Protein AF-A0A0B2QCT4-F1 (afdb_monomer_lite)

Secondary structure (DSSP, 8-state):
--SSHHHHTTS-GGGTTTHHHHHHHHHHHH-SS-----HHHHHHHHHHHHH--SHHHHHHHHHHHHHHHHHHT--HHHHHHHHHHTT---

pLDDT: mean 80.79, std 13.64, range [39.28, 91.81]

Foldseek 3Di:
DPPPPPQVVVQDPLCVQLSQLCVQCLQQFQDPDDDDDDLSNLVSVLSLVVQCPDPVSVVSSVSRCVVCCVVSNGDVVSVVCSCVVSVNDD

InterPro domains:
  IPR036312 Bifunctional inhibitor/plant lipid transfer protein/seed storage helical domain superfamily [G3DSA:1.10.110.10] (13-90)
  IPR036312 Bifunctional inhibitor/plant lipid transfer protein/seed storage helical domain superfamily [SSF47699] (14-89)

Sequence (90 aa):
MEVTTFIACLVPPTCNGYGPLLIQCVPYLVNRGSSTLTPHCCDGARVAFQRANNAQAIKNFCSCLVDVGPYLGFQNQNLVLLPGACDIKL

Radius of gyration: 12.43 Å; chains: 1; bounding box: 32×30×31 Å

Organism: Glycine soja (NCBI:txid3848)

Structure (mmCIF, N/CA/C/O backbone):
data_AF-A0A0B2QCT4-F1
#
_entry.id   AF-A0A0B2QCT4-F1
#
loop_
_atom_site.group_PDB
_atom_site.id
_atom_site.type_symbol
_atom_site.label_atom_id
_atom_site.label_alt_id
_atom_site.label_comp_id
_atom_site.label_asym_id
_atom_site.label_entity_id
_atom_site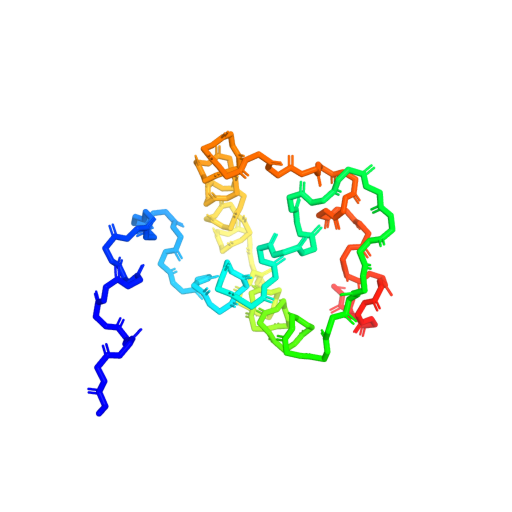.label_seq_id
_atom_site.pdbx_PDB_ins_code
_atom_site.Cartn_x
_atom_site.Cartn_y
_atom_site.Cartn_z
_atom_site.occupancy
_atom_site.B_iso_or_equiv
_atom_site.auth_seq_id
_atom_site.auth_comp_id
_atom_site.auth_asym_id
_atom_site.auth_atom_id
_atom_site.pdbx_PDB_model_num
ATOM 1 N N . MET A 1 1 ? -2.826 23.144 -16.375 1.00 42.59 1 MET A N 1
ATOM 2 C CA . MET A 1 1 ? -3.400 22.157 -15.437 1.00 42.59 1 MET A CA 1
ATOM 3 C C . MET A 1 1 ? -3.826 20.949 -16.267 1.00 42.59 1 MET A C 1
ATOM 5 O O . MET A 1 1 ? -4.962 20.934 -16.691 1.00 42.59 1 MET A O 1
ATOM 9 N N . GLU A 1 2 ? -2.938 20.004 -16.600 1.00 46.66 2 GLU A N 1
ATOM 10 C CA . GLU A 1 2 ? -3.272 18.907 -17.548 1.00 46.66 2 GLU A CA 1
ATOM 11 C C . GLU A 1 2 ? -2.521 17.586 -17.267 1.00 46.66 2 GLU A C 1
ATOM 13 O O . GLU A 1 2 ? -2.107 16.881 -18.178 1.00 46.66 2 GLU A O 1
ATOM 18 N N . VAL A 1 3 ? -2.328 17.219 -15.994 1.00 48.16 3 VAL A N 1
ATOM 19 C CA . VAL A 1 3 ? -1.717 15.916 -15.620 1.00 48.16 3 VAL A CA 1
ATOM 20 C C . VAL A 1 3 ? -2.653 15.064 -14.749 1.00 48.16 3 VAL A C 1
ATOM 22 O O . VAL A 1 3 ? -2.295 13.990 -14.291 1.00 48.16 3 VAL A O 1
ATOM 25 N N . THR A 1 4 ? -3.894 15.485 -14.515 1.00 48.47 4 THR A N 1
ATOM 26 C CA . THR A 1 4 ? -4.853 14.685 -13.731 1.00 48.47 4 THR A CA 1
ATOM 27 C C . THR A 1 4 ? -5.654 13.704 -14.589 1.00 48.47 4 THR A C 1
ATOM 29 O O . THR A 1 4 ? -6.023 12.637 -14.106 1.00 48.47 4 THR A O 1
ATOM 32 N N . THR A 1 5 ? -5.880 14.011 -15.869 1.00 43.12 5 THR A N 1
ATOM 33 C CA . THR A 1 5 ? -6.794 13.232 -16.725 1.00 43.12 5 THR A CA 1
ATOM 34 C C . THR A 1 5 ? -6.153 11.968 -17.310 1.00 43.12 5 THR A C 1
ATOM 36 O O . THR A 1 5 ? -6.823 10.948 -17.430 1.00 43.12 5 THR A O 1
ATOM 39 N N . PHE A 1 6 ? -4.850 11.985 -17.615 1.00 39.28 6 PHE A N 1
ATOM 40 C CA . PHE A 1 6 ? -4.169 10.830 -18.226 1.00 39.28 6 PHE A CA 1
ATOM 41 C C . PHE A 1 6 ? -3.960 9.662 -17.250 1.00 39.28 6 PHE A C 1
ATOM 43 O O . PHE A 1 6 ? -4.029 8.501 -17.643 1.00 39.28 6 PHE A O 1
ATOM 50 N N . ILE A 1 7 ? -3.741 9.956 -15.966 1.00 47.75 7 ILE A N 1
ATOM 51 C CA . ILE A 1 7 ? -3.434 8.936 -14.956 1.00 47.75 7 ILE A CA 1
ATOM 52 C C . ILE A 1 7 ? -4.697 8.205 -14.483 1.00 47.75 7 ILE A C 1
ATOM 54 O O . ILE A 1 7 ? -4.645 7.011 -14.198 1.00 47.75 7 ILE A O 1
ATOM 58 N N . ALA A 1 8 ? -5.850 8.881 -14.466 1.00 48.53 8 ALA A N 1
ATOM 59 C CA . ALA A 1 8 ? -7.122 8.265 -14.090 1.00 48.53 8 ALA A CA 1
ATOM 60 C C . ALA A 1 8 ? -7.503 7.082 -15.000 1.00 48.53 8 ALA A C 1
ATOM 62 O O . ALA A 1 8 ? -8.124 6.134 -14.532 1.00 48.53 8 ALA A O 1
ATOM 63 N N . CYS A 1 9 ? -7.090 7.103 -16.272 1.00 49.97 9 CYS A N 1
ATOM 64 C CA . CYS A 1 9 ? -7.399 6.040 -17.228 1.00 49.97 9 CYS A CA 1
ATOM 65 C C . CYS A 1 9 ? -6.579 4.751 -17.005 1.00 49.97 9 CYS A C 1
ATOM 67 O O . CYS A 1 9 ? -6.945 3.700 -17.523 1.00 49.97 9 CYS A O 1
ATOM 69 N N . LEU A 1 10 ? -5.486 4.822 -16.235 1.00 55.88 10 LEU A N 1
ATOM 70 C CA . LEU A 1 10 ? -4.620 3.681 -15.912 1.00 55.88 10 LEU A CA 1
ATOM 71 C C . LEU A 1 10 ? -4.979 3.017 -14.579 1.00 55.88 10 LEU A C 1
ATOM 73 O O . LEU A 1 10 ? -4.460 1.946 -14.277 1.00 55.88 10 LEU A O 1
ATOM 77 N N . VAL A 1 11 ? -5.827 3.652 -13.765 1.00 63.78 11 VAL A N 1
ATOM 78 C CA . VAL A 1 11 ? -6.225 3.132 -12.456 1.00 63.78 11 VAL A CA 1
ATOM 79 C C . VAL A 1 11 ? -7.462 2.257 -12.656 1.00 63.78 11 VAL A C 1
ATOM 81 O O . VAL A 1 11 ? -8.520 2.790 -13.001 1.00 63.78 11 VAL A O 1
ATOM 84 N N . PRO A 1 12 ? -7.375 0.931 -12.445 1.00 69.19 12 PRO A N 1
ATOM 85 C CA . PRO A 1 12 ? -8.525 0.062 -12.626 1.00 69.19 12 PRO A CA 1
ATOM 86 C C . PRO A 1 12 ? -9.689 0.467 -11.711 1.00 69.19 12 PRO A C 1
ATOM 88 O O . PRO A 1 12 ? -9.461 1.048 -10.645 1.00 69.19 12 PRO A O 1
ATOM 91 N N . PRO A 1 13 ? -10.942 0.116 -12.049 1.00 76.38 13 PRO A N 1
ATOM 92 C CA . PRO A 1 13 ? -12.097 0.409 -11.197 1.00 76.38 13 PRO A CA 1
ATOM 93 C C . PRO A 1 13 ? -11.953 -0.161 -9.778 1.00 76.38 13 PRO A C 1
ATOM 95 O O . PRO A 1 13 ? -12.428 0.439 -8.814 1.00 76.38 13 PRO A O 1
ATOM 98 N N . THR A 1 14 ? -11.244 -1.288 -9.648 1.00 79.56 14 THR A N 1
ATOM 99 C CA . THR A 1 14 ? -10.878 -1.928 -8.372 1.00 79.56 14 THR A CA 1
ATOM 100 C C . THR A 1 14 ? -10.031 -1.010 -7.483 1.00 79.56 14 THR A C 1
ATOM 102 O O . THR A 1 14 ? -10.105 -1.095 -6.261 1.00 79.56 14 THR A O 1
ATOM 105 N N . CYS A 1 15 ? -9.289 -0.081 -8.086 1.00 82.94 15 CYS A N 1
ATOM 106 C CA . CYS A 1 15 ? -8.418 0.893 -7.442 1.00 82.94 15 CYS A CA 1
ATOM 107 C C . CYS A 1 15 ? -9.052 2.272 -7.226 1.00 82.94 15 CYS A C 1
ATOM 109 O O . CYS A 1 15 ? -8.354 3.210 -6.818 1.00 82.94 15 CYS A O 1
ATOM 111 N N . ASN A 1 16 ? -10.356 2.430 -7.476 1.00 82.06 16 ASN A N 1
ATOM 112 C CA . ASN A 1 16 ? -11.022 3.711 -7.284 1.00 82.06 16 ASN A CA 1
ATOM 113 C C . ASN A 1 16 ? -10.877 4.183 -5.825 1.00 82.06 16 ASN A C 1
ATOM 115 O O . ASN A 1 16 ? -11.300 3.517 -4.882 1.00 82.06 16 ASN A O 1
ATOM 119 N N . GLY A 1 17 ? -10.243 5.342 -5.641 1.00 82.06 17 GLY A N 1
ATOM 120 C CA . GLY A 1 17 ? -9.935 5.894 -4.324 1.00 82.06 17 GLY A CA 1
ATOM 121 C C . GLY A 1 17 ? -8.554 5.561 -3.753 1.00 82.06 17 GLY A C 1
ATOM 122 O O . GLY A 1 17 ? -8.179 6.170 -2.754 1.00 82.06 17 GLY A O 1
ATOM 123 N N . TYR A 1 18 ? -7.779 4.682 -4.396 1.00 87.75 18 TYR A N 1
ATOM 124 C CA . TYR A 1 18 ? -6.386 4.362 -4.035 1.00 87.75 18 TYR A CA 1
ATOM 125 C C . TYR A 1 18 ? -5.359 4.987 -4.989 1.00 87.75 18 TYR A C 1
ATOM 127 O O . TYR A 1 18 ? -4.156 4.788 -4.832 1.00 87.75 18 TYR A O 1
ATOM 135 N N . GLY A 1 19 ? -5.824 5.794 -5.948 1.00 85.50 19 GLY A N 1
ATOM 136 C CA . GLY A 1 19 ? -4.984 6.521 -6.902 1.00 85.50 19 GLY A CA 1
ATOM 137 C C . GLY A 1 19 ? -3.789 7.251 -6.272 1.00 85.50 19 GLY A C 1
ATOM 138 O O . GLY A 1 19 ? -2.687 7.071 -6.775 1.00 85.50 19 GLY A O 1
ATOM 139 N N . PRO A 1 20 ? -3.930 8.001 -5.159 1.00 86.62 20 PRO A N 1
ATOM 140 C CA . PRO A 1 20 ? -2.800 8.702 -4.542 1.00 86.62 20 PRO A CA 1
ATOM 141 C C . PRO A 1 20 ? -1.614 7.791 -4.205 1.00 86.62 20 PRO A C 1
ATOM 143 O O . PRO A 1 20 ? -0.479 8.142 -4.518 1.00 86.62 20 PRO A O 1
ATOM 146 N N . LEU A 1 21 ? -1.868 6.595 -3.657 1.00 88.25 21 LEU A N 1
ATOM 147 C CA . LEU A 1 21 ? -0.826 5.599 -3.399 1.00 88.25 21 LEU A CA 1
ATOM 148 C C . LEU A 1 21 ? -0.151 5.180 -4.708 1.00 88.25 21 LEU A C 1
ATOM 150 O O . LEU A 1 21 ? 1.071 5.203 -4.806 1.00 88.25 21 LEU A O 1
ATOM 154 N N . LEU A 1 22 ? -0.936 4.819 -5.723 1.00 85.31 22 LEU A N 1
ATOM 155 C CA . LEU A 1 22 ? -0.394 4.344 -6.997 1.00 85.31 22 LEU A CA 1
ATOM 156 C C . LEU A 1 22 ? 0.418 5.435 -7.707 1.00 85.31 22 LEU A C 1
ATOM 158 O O . LEU A 1 22 ? 1.463 5.162 -8.273 1.00 85.31 22 LEU A O 1
ATOM 162 N N . ILE A 1 23 ? -0.003 6.690 -7.630 1.00 84.12 23 ILE A N 1
ATOM 163 C CA . ILE A 1 23 ? 0.683 7.798 -8.301 1.00 84.12 23 ILE A CA 1
ATOM 164 C C . ILE A 1 23 ? 1.975 8.161 -7.575 1.00 84.12 23 ILE A C 1
ATOM 166 O O . ILE A 1 23 ? 3.010 8.365 -8.205 1.00 84.12 23 ILE A O 1
ATOM 170 N N . GLN A 1 24 ? 1.917 8.259 -6.248 1.00 85.31 24 GLN A N 1
ATOM 171 C CA . GLN A 1 24 ? 3.009 8.821 -5.458 1.00 85.31 24 GLN A CA 1
ATOM 172 C C . GLN A 1 24 ? 4.016 7.763 -4.994 1.00 85.31 24 GLN A C 1
ATOM 174 O O . GLN A 1 24 ? 5.184 8.094 -4.797 1.00 85.31 24 GLN A O 1
ATOM 179 N N . CYS A 1 25 ? 3.600 6.498 -4.852 1.00 87.19 25 CYS A N 1
ATOM 180 C CA . CYS A 1 25 ? 4.460 5.415 -4.371 1.00 87.19 25 CYS A CA 1
ATOM 181 C C . CYS A 1 25 ? 4.973 4.462 -5.442 1.00 87.19 25 CYS A C 1
ATOM 183 O O . CYS A 1 25 ? 5.850 3.667 -5.111 1.00 87.19 25 CYS A O 1
ATOM 185 N N . VAL A 1 26 ? 4.501 4.510 -6.695 1.00 85.75 26 VAL A N 1
ATOM 186 C CA . VAL A 1 26 ? 4.977 3.587 -7.747 1.00 85.75 26 VAL A CA 1
ATOM 187 C C . VAL A 1 26 ? 6.503 3.436 -7.785 1.00 85.75 26 VAL A C 1
ATOM 189 O O . VAL A 1 26 ? 6.945 2.291 -7.761 1.00 85.75 26 VAL A O 1
ATOM 192 N N . PRO A 1 27 ? 7.327 4.506 -7.732 1.00 84.06 27 PRO A N 1
ATOM 193 C CA . PRO A 1 27 ? 8.784 4.364 -7.759 1.00 84.06 27 PRO A CA 1
ATOM 194 C C . PRO A 1 27 ? 9.334 3.483 -6.632 1.00 84.06 27 PRO A C 1
ATOM 196 O O . PRO A 1 27 ? 10.246 2.697 -6.863 1.00 84.06 27 PRO A O 1
ATOM 199 N N . TYR A 1 28 ? 8.750 3.573 -5.433 1.00 86.94 28 TYR A N 1
ATOM 200 C CA . TYR A 1 28 ? 9.103 2.726 -4.296 1.00 86.94 28 TYR A CA 1
ATOM 201 C C . TYR A 1 28 ? 8.546 1.309 -4.460 1.00 86.94 28 TYR A C 1
ATOM 203 O O . TYR A 1 28 ? 9.249 0.329 -4.229 1.00 86.94 28 TYR A O 1
ATOM 211 N N . LEU A 1 29 ? 7.297 1.183 -4.909 1.00 86.44 29 LEU A N 1
ATOM 212 C CA . LEU A 1 29 ? 6.609 -0.100 -5.029 1.00 86.44 29 LEU A CA 1
ATOM 213 C C . LEU A 1 29 ? 7.225 -1.014 -6.091 1.00 86.44 29 LEU A C 1
ATOM 215 O O . LEU A 1 29 ? 7.184 -2.224 -5.913 1.00 86.44 29 LEU A O 1
ATOM 219 N N . VAL A 1 30 ? 7.815 -0.480 -7.162 1.00 87.00 30 VAL A N 1
ATOM 220 C CA . VAL A 1 30 ? 8.384 -1.287 -8.264 1.00 87.00 30 VAL A CA 1
ATOM 221 C C . VAL A 1 30 ? 9.879 -1.584 -8.111 1.00 87.00 30 VAL A C 1
ATOM 223 O O . VAL A 1 30 ? 10.425 -2.427 -8.825 1.00 87.00 30 VAL A O 1
ATOM 226 N N . ASN A 1 31 ? 10.576 -0.901 -7.199 1.00 82.75 31 ASN A N 1
ATOM 227 C CA . ASN A 1 31 ? 12.030 -0.992 -7.111 1.00 82.75 31 ASN A CA 1
ATOM 228 C C . ASN A 1 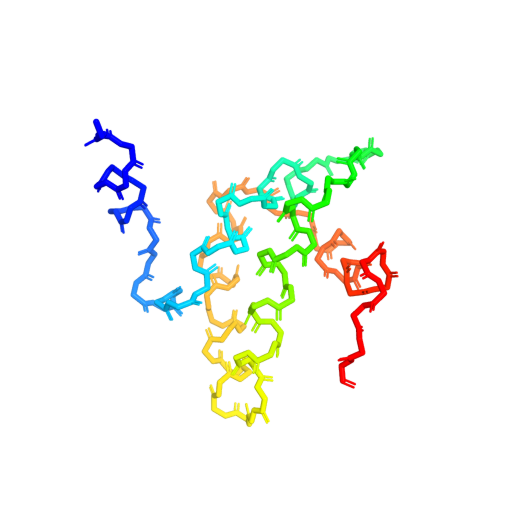31 ? 12.497 -2.263 -6.390 1.00 82.75 31 ASN A C 1
ATOM 230 O O . ASN A 1 31 ? 12.098 -2.541 -5.264 1.00 82.75 31 ASN A O 1
ATOM 234 N N . ARG A 1 32 ? 13.404 -3.008 -7.028 1.00 69.69 32 ARG A N 1
ATOM 235 C CA . ARG A 1 32 ? 13.987 -4.256 -6.504 1.00 69.69 32 ARG A CA 1
ATOM 236 C C . ARG A 1 32 ? 15.111 -4.055 -5.473 1.00 69.69 32 ARG A C 1
ATOM 238 O O . ARG A 1 32 ? 15.587 -5.038 -4.917 1.00 69.69 32 ARG A O 1
ATOM 245 N N . GLY A 1 33 ? 15.547 -2.819 -5.243 1.00 66.94 33 GLY A N 1
ATOM 246 C CA . GLY A 1 33 ? 16.577 -2.423 -4.279 1.00 66.94 33 GLY A CA 1
ATOM 247 C C . GLY A 1 33 ? 16.080 -1.367 -3.285 1.00 66.94 33 GLY A C 1
ATOM 248 O O . GLY A 1 33 ? 14.879 -1.185 -3.094 1.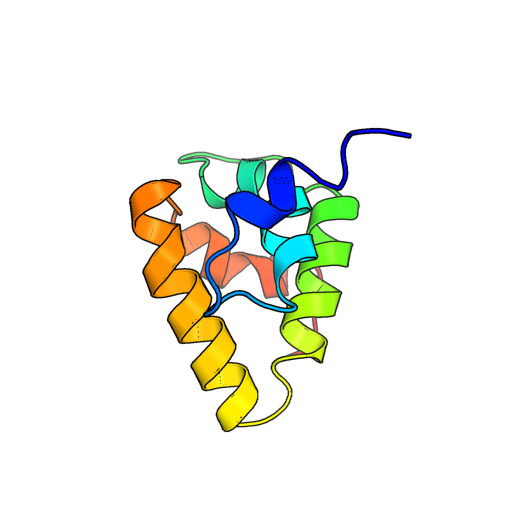00 66.94 33 GLY A O 1
ATOM 249 N N . SER A 1 34 ? 17.002 -0.642 -2.647 1.00 58.38 34 SER A N 1
ATOM 250 C CA . SER A 1 34 ? 16.661 0.432 -1.707 1.00 58.38 34 SER A CA 1
ATOM 251 C C . SER A 1 34 ? 16.128 1.658 -2.454 1.00 58.38 34 SER A C 1
ATOM 253 O O . SER A 1 34 ? 16.894 2.513 -2.899 1.00 58.38 34 SER A O 1
ATOM 255 N N . SER A 1 35 ? 14.810 1.753 -2.613 1.00 64.19 35 SER A N 1
ATOM 256 C CA . SER A 1 35 ? 14.192 3.010 -3.031 1.00 64.19 35 SER A CA 1
ATOM 257 C C . SER A 1 35 ? 14.161 4.019 -1.904 1.00 64.19 35 SER A C 1
ATOM 259 O O . SER A 1 35 ? 13.766 3.702 -0.783 1.00 64.19 35 SER A O 1
ATOM 261 N N . THR A 1 36 ? 14.483 5.264 -2.243 1.00 69.38 36 THR A N 1
ATOM 262 C CA . THR A 1 36 ? 14.202 6.413 -1.392 1.00 69.38 36 THR A CA 1
ATOM 263 C C . THR A 1 36 ? 12.691 6.592 -1.308 1.00 69.38 36 THR A C 1
ATOM 265 O O . THR A 1 36 ? 12.035 7.009 -2.263 1.00 69.38 36 THR A O 1
ATOM 268 N N . LEU A 1 37 ? 12.134 6.235 -0.156 1.00 82.44 37 LEU A N 1
ATOM 269 C CA . LEU A 1 37 ? 10.755 6.528 0.194 1.00 82.44 37 LEU A CA 1
ATOM 270 C C . LEU A 1 37 ? 10.590 8.052 0.284 1.00 82.44 37 LEU A C 1
ATOM 272 O O . LEU A 1 37 ? 11.318 8.714 1.023 1.00 82.44 37 LEU A O 1
ATOM 276 N N . THR A 1 38 ? 9.671 8.620 -0.494 1.00 85.62 38 THR A N 1
ATOM 277 C CA . THR A 1 38 ? 9.424 10.067 -0.487 1.00 85.62 38 THR A CA 1
ATOM 278 C C . THR A 1 38 ? 8.291 10.423 0.480 1.00 85.62 38 THR A C 1
ATOM 280 O O . THR A 1 38 ? 7.365 9.625 0.652 1.00 85.62 38 THR A O 1
ATOM 283 N N . PRO A 1 39 ? 8.287 11.636 1.065 1.00 87.06 39 PRO A N 1
ATOM 284 C CA . PRO A 1 39 ? 7.177 12.097 1.903 1.00 87.06 39 PRO A CA 1
ATOM 285 C C . PRO A 1 39 ? 5.820 12.013 1.190 1.00 87.06 39 PRO A C 1
ATOM 287 O O . PRO A 1 39 ? 4.844 11.545 1.767 1.00 87.06 39 PRO A O 1
ATOM 290 N N . HIS A 1 40 ? 5.784 12.358 -0.103 1.00 87.38 40 HIS A N 1
ATOM 291 C CA . HIS A 1 40 ? 4.576 12.260 -0.923 1.00 87.38 40 HIS A CA 1
ATOM 292 C C . HIS A 1 40 ? 4.070 10.825 -1.067 1.00 87.38 40 HIS A C 1
ATOM 294 O O . HIS A 1 40 ? 2.867 10.605 -1.017 1.00 87.38 40 HIS A O 1
ATOM 300 N N . CYS A 1 41 ? 4.957 9.834 -1.197 1.00 89.31 41 CYS A N 1
ATOM 301 C CA . CYS A 1 41 ? 4.526 8.442 -1.163 1.00 89.31 41 CYS A CA 1
ATOM 302 C C . CYS A 1 41 ? 3.815 8.126 0.164 1.00 89.31 41 CYS A C 1
ATOM 304 O O . CYS A 1 41 ? 2.710 7.586 0.160 1.00 89.31 41 CYS A O 1
ATOM 306 N N . CYS A 1 42 ? 4.378 8.539 1.300 1.00 91.81 42 CYS A N 1
ATOM 307 C CA . CYS A 1 42 ? 3.738 8.305 2.593 1.00 91.81 42 CYS A CA 1
ATOM 308 C C . CYS A 1 42 ? 2.387 9.011 2.752 1.00 91.81 42 CYS A C 1
ATOM 310 O O . CYS A 1 42 ? 1.498 8.461 3.400 1.00 91.81 42 CYS A O 1
ATOM 312 N N . ASP A 1 43 ? 2.186 10.173 2.133 1.00 91.69 43 ASP A N 1
ATOM 313 C CA . ASP A 1 43 ? 0.880 10.837 2.114 1.00 91.69 43 ASP A CA 1
ATOM 314 C C . ASP A 1 43 ? -0.152 10.036 1.313 1.00 91.69 43 ASP A C 1
ATOM 316 O O . ASP A 1 43 ? -1.245 9.755 1.816 1.00 91.69 43 ASP A O 1
ATOM 320 N N . GLY A 1 44 ? 0.211 9.587 0.108 1.00 90.31 44 GLY A N 1
ATOM 321 C CA . GLY A 1 44 ? -0.637 8.720 -0.710 1.00 90.31 44 GLY A CA 1
ATOM 322 C C . GLY A 1 44 ? -0.952 7.388 -0.025 1.00 90.31 44 GLY A C 1
ATOM 323 O O . GLY A 1 44 ? -2.100 6.934 -0.035 1.00 90.31 44 GLY A O 1
ATOM 324 N N . ALA A 1 45 ? 0.046 6.794 0.633 1.00 91.38 45 ALA A N 1
ATOM 325 C CA . ALA A 1 45 ? -0.106 5.585 1.428 1.00 91.38 45 ALA A CA 1
ATOM 326 C C . ALA A 1 45 ? -1.064 5.805 2.599 1.00 91.38 45 ALA A C 1
ATOM 328 O O . ALA A 1 45 ? -2.014 5.042 2.764 1.00 91.38 45 ALA A O 1
ATOM 329 N N . ARG A 1 46 ? -0.891 6.883 3.368 1.00 91.69 46 ARG A N 1
ATOM 330 C CA . ARG A 1 46 ? -1.761 7.213 4.501 1.00 91.69 46 ARG A CA 1
ATOM 331 C C . ARG A 1 46 ? -3.218 7.345 4.077 1.00 91.69 46 ARG A C 1
ATOM 333 O O . ARG A 1 46 ? -4.082 6.779 4.738 1.00 91.69 46 ARG A O 1
ATOM 340 N N . VAL A 1 47 ? -3.492 8.006 2.950 1.00 91.00 47 VAL A N 1
ATOM 341 C CA . VAL A 1 47 ? -4.851 8.099 2.391 1.00 91.00 47 VAL A CA 1
ATOM 342 C C . VAL A 1 47 ? -5.412 6.716 2.045 1.00 91.00 47 VAL A C 1
ATOM 344 O O . VAL A 1 47 ? -6.571 6.433 2.352 1.00 91.00 47 VAL A O 1
ATOM 347 N N . ALA A 1 48 ? -4.610 5.842 1.431 1.00 90.81 48 ALA A N 1
ATOM 348 C CA . ALA A 1 48 ? -5.036 4.487 1.085 1.00 90.81 48 ALA A CA 1
ATOM 349 C C . ALA A 1 48 ? -5.350 3.638 2.329 1.00 90.81 48 ALA A C 1
ATOM 351 O O . ALA A 1 48 ? -6.421 3.034 2.398 1.00 90.81 48 ALA A O 1
ATOM 352 N N . PHE A 1 49 ? -4.470 3.647 3.334 1.00 89.75 49 PHE A N 1
ATOM 353 C CA . PHE A 1 49 ? -4.659 2.888 4.574 1.00 89.75 49 PHE A CA 1
ATOM 354 C C . PHE A 1 49 ? -5.813 3.433 5.424 1.00 89.75 49 PHE A C 1
ATOM 356 O O . PHE A 1 49 ? -6.620 2.653 5.917 1.00 89.75 49 PHE A O 1
ATOM 363 N N . GLN A 1 50 ? -5.988 4.756 5.509 1.00 90.38 50 GLN A N 1
ATOM 364 C CA . GLN A 1 50 ? -7.149 5.359 6.180 1.00 90.38 50 GLN A CA 1
ATOM 365 C C . GLN A 1 50 ? -8.477 5.020 5.492 1.00 90.38 50 GLN A C 1
ATOM 367 O O . GLN A 1 50 ? -9.509 4.915 6.156 1.00 90.38 50 GLN A O 1
ATOM 372 N N . ARG A 1 51 ? -8.478 4.847 4.163 1.00 89.19 51 ARG A N 1
ATOM 373 C CA . ARG A 1 51 ? -9.658 4.372 3.424 1.00 89.19 51 ARG A CA 1
ATOM 374 C C . ARG A 1 51 ? -9.920 2.891 3.659 1.00 89.19 51 ARG A C 1
ATOM 376 O O . ARG A 1 51 ? -11.079 2.497 3.739 1.00 89.19 51 ARG A O 1
ATOM 383 N N . ALA A 1 52 ? -8.877 2.076 3.787 1.00 89.50 52 ALA A N 1
ATOM 384 C CA . ALA A 1 52 ? -8.963 0.651 4.095 1.00 89.50 52 ALA A CA 1
ATOM 385 C C . ALA A 1 52 ? -9.284 0.387 5.587 1.00 89.50 52 ALA A C 1
ATOM 387 O O . ALA A 1 52 ? -8.627 -0.414 6.239 1.00 89.50 52 ALA A O 1
ATOM 388 N N . ASN A 1 53 ? -10.313 1.046 6.129 1.00 88.56 53 ASN A N 1
ATOM 389 C CA . ASN A 1 53 ? -10.657 1.042 7.560 1.00 88.56 53 ASN A CA 1
ATOM 390 C C . ASN A 1 53 ? -11.729 0.015 7.974 1.00 88.56 53 ASN A C 1
ATOM 392 O O . ASN A 1 53 ? -12.148 -0.025 9.128 1.00 88.56 53 ASN A O 1
ATOM 396 N N . ASN A 1 54 ? -12.226 -0.786 7.036 1.00 89.38 54 ASN A N 1
ATOM 397 C CA . ASN A 1 54 ? -13.226 -1.818 7.291 1.00 89.38 54 ASN A CA 1
ATOM 398 C C . ASN A 1 54 ? -13.011 -3.004 6.348 1.00 89.38 54 ASN A C 1
ATOM 400 O O . ASN A 1 54 ? -12.341 -2.877 5.324 1.00 89.38 54 ASN A O 1
ATOM 404 N N . ALA A 1 55 ? -13.619 -4.150 6.658 1.00 89.88 55 ALA A N 1
ATOM 405 C CA . ALA A 1 55 ? -13.396 -5.390 5.914 1.00 89.88 55 ALA A CA 1
ATOM 406 C C . ALA A 1 55 ? -13.682 -5.271 4.406 1.00 89.88 55 ALA A C 1
ATOM 408 O O . ALA A 1 55 ? -12.950 -5.848 3.601 1.00 89.88 55 ALA A O 1
ATOM 409 N N . GLN A 1 56 ? -14.713 -4.521 4.003 1.00 88.38 56 GLN A N 1
ATOM 410 C CA . GLN A 1 56 ? -15.031 -4.341 2.587 1.00 88.38 56 GLN A CA 1
ATOM 411 C C . GLN A 1 56 ? -14.005 -3.437 1.897 1.00 88.38 56 GLN A C 1
ATOM 413 O O . GLN A 1 56 ? -13.545 -3.752 0.803 1.00 88.38 56 GLN A O 1
ATOM 418 N N . ALA A 1 57 ? -13.602 -2.346 2.547 1.00 87.75 57 ALA A N 1
ATOM 419 C CA . ALA A 1 57 ? -12.584 -1.451 2.011 1.00 87.75 57 ALA A CA 1
ATOM 420 C C . ALA A 1 57 ? -11.200 -2.117 1.938 1.00 87.75 57 ALA A C 1
ATOM 422 O O . ALA A 1 57 ? -10.476 -1.913 0.970 1.00 87.75 57 ALA A O 1
ATOM 423 N N . ILE A 1 58 ? -10.848 -2.967 2.906 1.00 88.75 58 ILE A N 1
ATOM 424 C CA . ILE A 1 58 ? -9.617 -3.768 2.862 1.00 88.75 58 ILE A CA 1
ATOM 425 C C . ILE A 1 58 ? -9.654 -4.724 1.668 1.00 88.75 58 ILE A C 1
ATOM 427 O O . ILE A 1 58 ? -8.701 -4.764 0.897 1.00 88.75 58 ILE A O 1
ATOM 431 N N . LYS A 1 59 ? -10.766 -5.444 1.456 1.00 89.56 59 LYS A N 1
ATOM 432 C CA . LYS A 1 59 ? -10.929 -6.319 0.283 1.00 89.56 59 LYS A CA 1
ATOM 433 C C . LYS A 1 59 ? -10.762 -5.551 -1.025 1.00 89.56 59 LYS A C 1
ATOM 435 O O . LYS A 1 59 ? -10.011 -5.999 -1.883 1.00 89.56 59 LYS A O 1
ATOM 440 N N . ASN A 1 60 ? -11.398 -4.386 -1.151 1.00 89.88 60 ASN A N 1
ATOM 441 C CA . ASN A 1 60 ? -11.272 -3.543 -2.341 1.00 89.88 60 ASN A CA 1
ATOM 442 C C . ASN A 1 60 ? -9.816 -3.102 -2.564 1.00 89.88 60 ASN A C 1
ATOM 444 O O . ASN A 1 60 ? -9.314 -3.180 -3.683 1.00 89.88 60 ASN A O 1
ATOM 448 N N . PHE 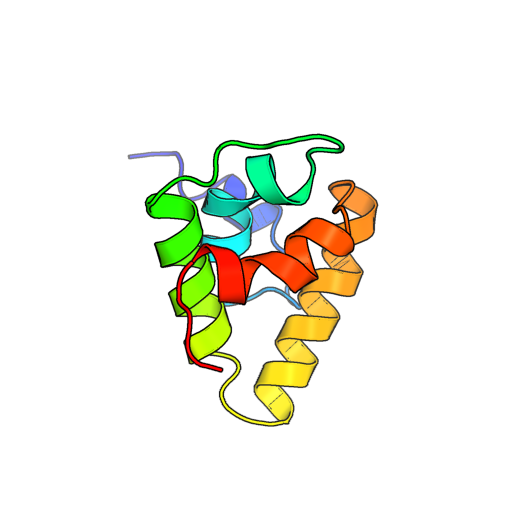A 1 61 ? -9.116 -2.704 -1.498 1.00 89.50 61 PHE A N 1
ATOM 449 C CA . PHE A 1 61 ? -7.706 -2.337 -1.574 1.00 89.50 61 PHE A CA 1
ATOM 450 C C . PHE A 1 61 ? -6.821 -3.514 -2.006 1.00 89.50 61 PHE A C 1
ATOM 452 O O . PHE A 1 61 ? -5.981 -3.367 -2.891 1.00 89.50 61 PHE A O 1
ATOM 459 N N . CYS A 1 62 ? -7.040 -4.705 -1.448 1.00 88.06 62 CYS A N 1
ATOM 460 C CA . CYS A 1 62 ? -6.327 -5.909 -1.865 1.00 88.06 62 CYS A CA 1
ATOM 461 C C . CYS A 1 62 ? -6.605 -6.251 -3.334 1.00 88.06 62 CYS A C 1
ATOM 463 O O . CYS A 1 62 ? -5.667 -6.539 -4.073 1.00 88.06 62 CYS A O 1
ATOM 465 N N . SER A 1 63 ? -7.864 -6.178 -3.777 1.00 90.50 63 SER A N 1
ATOM 466 C CA . SER A 1 63 ? -8.228 -6.398 -5.180 1.00 90.50 63 SER A CA 1
ATOM 467 C C . SER A 1 63 ? -7.533 -5.408 -6.108 1.00 90.50 63 SER A C 1
ATOM 469 O O . SER A 1 63 ? -7.014 -5.824 -7.137 1.00 90.50 63 SER A O 1
ATOM 471 N N . CYS A 1 64 ? -7.450 -4.133 -5.720 1.00 90.00 64 CYS A N 1
ATOM 472 C CA . CYS A 1 64 ? -6.675 -3.133 -6.446 1.00 90.00 64 CYS A CA 1
ATOM 473 C C . CYS A 1 64 ? -5.210 -3.555 -6.619 1.00 90.00 64 CYS A C 1
ATOM 475 O O . CYS A 1 64 ? -4.708 -3.585 -7.738 1.00 90.00 64 CYS A O 1
ATOM 477 N N . LEU A 1 65 ? -4.529 -3.908 -5.523 1.00 87.62 65 LEU A N 1
ATOM 478 C CA . LEU A 1 65 ? -3.114 -4.291 -5.550 1.00 87.62 65 LEU A CA 1
ATOM 479 C C . LEU A 1 65 ? -2.860 -5.554 -6.381 1.00 87.62 65 LEU A C 1
ATOM 481 O O . LEU A 1 65 ? -1.854 -5.618 -7.082 1.00 87.62 65 LEU A O 1
ATOM 485 N N . VAL A 1 66 ? -3.759 -6.540 -6.316 1.00 88.50 66 VAL A N 1
ATOM 486 C CA . VAL A 1 66 ? -3.684 -7.766 -7.130 1.00 88.50 66 VAL A CA 1
ATOM 487 C C . VAL A 1 66 ? -3.842 -7.454 -8.614 1.00 88.50 66 VAL A C 1
ATOM 489 O O . VAL A 1 66 ? -3.155 -8.062 -9.430 1.00 88.50 66 VAL A O 1
ATOM 492 N N . ASP A 1 67 ? -4.717 -6.510 -8.953 1.00 87.94 67 ASP A N 1
ATOM 493 C CA . ASP A 1 67 ? -4.971 -6.113 -10.333 1.00 87.94 67 ASP A CA 1
ATOM 494 C C . ASP A 1 67 ? -3.765 -5.356 -10.903 1.00 87.94 67 ASP A C 1
ATOM 496 O O . ASP A 1 67 ? -3.182 -5.786 -11.888 1.00 87.94 67 ASP A O 1
ATOM 500 N N . VAL A 1 68 ? -3.299 -4.288 -10.244 1.00 86.00 68 VAL A N 1
ATOM 501 C CA . VAL A 1 68 ? -2.217 -3.433 -10.780 1.00 86.00 68 VAL A CA 1
ATOM 502 C C . VAL A 1 68 ? -0.808 -3.971 -10.547 1.00 86.00 68 VAL A C 1
ATOM 504 O O . VAL A 1 68 ? 0.109 -3.641 -11.300 1.00 86.00 68 VAL A O 1
ATOM 507 N N . GLY A 1 69 ? -0.611 -4.771 -9.499 1.00 84.94 69 GLY A N 1
ATOM 508 C CA . GLY A 1 69 ? 0.706 -5.211 -9.046 1.00 84.94 69 GLY A CA 1
ATOM 509 C C . GLY A 1 69 ? 1.521 -5.929 -10.123 1.00 84.94 69 GLY A C 1
ATOM 510 O O . GLY A 1 69 ? 2.667 -5.534 -10.350 1.00 84.94 69 GLY A O 1
ATOM 511 N N . PRO A 1 70 ? 0.957 -6.922 -10.835 1.00 85.06 70 PRO A N 1
ATOM 512 C CA . PRO A 1 70 ? 1.642 -7.606 -11.929 1.00 85.06 70 PRO A CA 1
ATOM 513 C C . PRO A 1 70 ? 1.981 -6.686 -13.107 1.00 85.06 70 PRO A C 1
ATOM 515 O O . PRO A 1 70 ? 3.081 -6.789 -13.646 1.00 85.06 70 PRO A O 1
ATOM 518 N N . TYR A 1 71 ? 1.081 -5.767 -13.485 1.00 83.38 71 TYR A N 1
ATOM 519 C CA . TYR A 1 71 ? 1.314 -4.849 -14.610 1.00 83.38 71 TYR A CA 1
ATOM 520 C C . TYR A 1 71 ? 2.420 -3.837 -14.315 1.00 83.38 71 TYR A C 1
ATOM 522 O O . TYR A 1 71 ? 3.206 -3.503 -15.198 1.00 83.38 71 TYR A O 1
ATOM 530 N N . LEU A 1 72 ? 2.487 -3.349 -13.075 1.00 81.75 72 LEU A N 1
ATOM 531 C CA . LEU A 1 72 ? 3.473 -2.353 -12.656 1.00 81.75 72 LEU A CA 1
ATOM 532 C C . LEU A 1 72 ? 4.782 -2.986 -12.161 1.00 81.75 72 LEU A C 1
ATOM 534 O O . LEU A 1 72 ? 5.794 -2.297 -12.072 1.00 81.75 72 LEU A O 1
ATOM 538 N N . GLY A 1 73 ? 4.793 -4.285 -11.853 1.00 86.25 73 GLY A N 1
ATOM 539 C CA . GLY A 1 73 ? 5.967 -4.985 -11.326 1.00 86.25 73 GLY A CA 1
ATOM 540 C C . GLY A 1 73 ? 6.208 -4.726 -9.837 1.00 86.25 73 GLY A C 1
ATOM 541 O O . GLY A 1 73 ? 7.361 -4.607 -9.406 1.00 86.25 73 GLY A O 1
ATOM 542 N N . PHE A 1 74 ? 5.130 -4.621 -9.053 1.00 88.00 74 PHE A N 1
ATOM 543 C CA . PHE A 1 74 ? 5.206 -4.376 -7.615 1.00 88.00 74 PHE A CA 1
ATOM 544 C C . PHE A 1 74 ? 6.039 -5.437 -6.896 1.00 88.00 74 PHE A C 1
ATOM 546 O O . PHE A 1 74 ? 5.902 -6.642 -7.101 1.00 88.00 74 PHE A O 1
ATOM 553 N N . GLN A 1 75 ? 6.900 -4.961 -6.009 1.00 88.25 75 GLN A N 1
ATOM 554 C CA . GLN A 1 75 ? 7.673 -5.767 -5.091 1.00 88.25 75 GLN A CA 1
ATOM 555 C C . GLN A 1 75 ? 6.857 -5.942 -3.814 1.00 88.25 75 GLN A C 1
ATOM 557 O O . GLN A 1 75 ? 6.698 -5.005 -3.030 1.00 88.25 75 GLN A O 1
ATOM 562 N N . ASN A 1 76 ? 6.356 -7.158 -3.585 1.00 83.38 76 ASN A N 1
ATOM 563 C CA . ASN A 1 76 ? 5.527 -7.477 -2.416 1.00 83.38 76 ASN A CA 1
ATOM 564 C C . ASN A 1 76 ? 6.200 -7.085 -1.092 1.00 83.38 76 ASN A C 1
ATOM 566 O O . ASN A 1 76 ? 5.539 -6.582 -0.190 1.00 83.38 76 ASN A O 1
ATOM 570 N N . GLN A 1 77 ? 7.522 -7.246 -0.999 1.00 86.06 77 GLN A N 1
ATOM 571 C CA . GLN A 1 77 ? 8.305 -6.817 0.162 1.00 86.06 77 GLN A CA 1
ATOM 572 C C . GLN A 1 77 ? 8.159 -5.314 0.456 1.00 86.06 77 GLN A C 1
ATOM 574 O O . GLN A 1 77 ? 7.961 -4.937 1.606 1.00 86.06 77 GLN A O 1
ATOM 579 N N . ASN A 1 78 ? 8.153 -4.458 -0.569 1.00 86.81 78 ASN A N 1
ATOM 580 C CA . ASN A 1 78 ? 8.020 -3.013 -0.388 1.00 86.81 78 ASN A CA 1
ATOM 581 C C . ASN A 1 78 ? 6.595 -2.644 0.036 1.00 86.81 78 ASN A C 1
ATOM 583 O O . ASN A 1 78 ? 6.423 -1.784 0.890 1.00 86.81 78 ASN A O 1
ATOM 587 N N . LEU A 1 79 ? 5.573 -3.330 -0.489 1.00 84.12 79 LEU A N 1
ATOM 588 C CA . LEU A 1 79 ? 4.185 -3.151 -0.040 1.00 84.12 79 LEU A CA 1
ATOM 589 C C . LEU A 1 79 ? 4.011 -3.476 1.449 1.00 84.12 79 LEU A C 1
ATOM 591 O O . LEU A 1 79 ? 3.337 -2.735 2.159 1.00 84.12 79 LEU A O 1
ATOM 595 N N . VAL A 1 80 ? 4.627 -4.564 1.919 1.00 86.19 80 VAL A N 1
ATOM 596 C CA . VAL A 1 80 ? 4.555 -4.994 3.325 1.00 86.19 80 VAL A CA 1
ATOM 597 C C . VAL A 1 80 ? 5.323 -4.045 4.247 1.00 86.19 80 VAL A C 1
ATOM 599 O O . VAL A 1 80 ? 4.878 -3.784 5.361 1.00 86.19 80 VAL A O 1
ATOM 602 N N . LEU A 1 81 ? 6.457 -3.509 3.791 1.00 88.25 81 LEU A N 1
ATOM 603 C CA . LEU A 1 81 ? 7.277 -2.580 4.574 1.00 88.25 81 LEU A CA 1
ATOM 604 C C . LEU A 1 81 ? 6.726 -1.150 4.582 1.00 88.25 81 LEU A C 1
ATOM 606 O O . LEU A 1 81 ? 7.034 -0.397 5.504 1.00 88.25 81 LEU A O 1
ATOM 610 N N . LEU A 1 82 ? 5.903 -0.778 3.598 1.00 87.56 82 LEU A N 1
ATOM 611 C CA . LEU A 1 82 ? 5.410 0.586 3.410 1.00 87.56 82 LEU A CA 1
ATOM 612 C C . LEU A 1 82 ? 4.752 1.202 4.662 1.00 87.56 82 LEU A C 1
ATOM 614 O O . LEU A 1 82 ? 5.108 2.334 4.991 1.00 87.56 82 LEU A O 1
ATOM 618 N N . PRO A 1 83 ? 3.848 0.517 5.397 1.00 87.94 83 PRO A N 1
ATOM 619 C CA . PRO A 1 83 ? 3.239 1.091 6.596 1.00 87.94 83 PRO A CA 1
ATOM 620 C C . PRO A 1 83 ? 4.278 1.422 7.669 1.00 87.94 83 PRO A C 1
ATOM 622 O O . PRO A 1 83 ? 4.269 2.524 8.208 1.00 87.94 83 PRO A O 1
ATOM 625 N N . GLY A 1 84 ? 5.210 0.500 7.931 1.00 87.69 84 GLY A N 1
ATOM 626 C CA . GLY A 1 84 ? 6.275 0.702 8.914 1.00 87.69 84 GLY A CA 1
ATOM 627 C C . GLY A 1 84 ? 7.272 1.776 8.482 1.00 87.69 84 GLY A C 1
ATOM 628 O O . GLY A 1 84 ? 7.670 2.608 9.288 1.00 87.69 84 GLY A O 1
ATOM 629 N N . ALA A 1 85 ? 7.622 1.811 7.196 1.00 87.75 85 ALA A N 1
ATOM 630 C CA . ALA A 1 85 ? 8.541 2.800 6.640 1.00 87.75 85 AL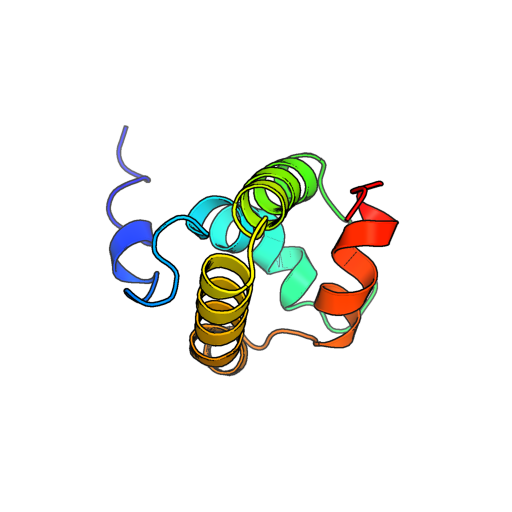A A CA 1
ATOM 631 C C . ALA A 1 85 ? 7.956 4.228 6.639 1.00 87.75 85 ALA A C 1
ATOM 633 O O . ALA A 1 85 ? 8.711 5.197 6.674 1.00 87.75 85 ALA A O 1
ATOM 634 N N . CYS A 1 86 ? 6.626 4.358 6.627 1.00 88.62 86 CYS A N 1
ATOM 635 C CA . CYS A 1 86 ? 5.901 5.630 6.662 1.00 88.62 86 CYS A CA 1
ATOM 636 C C . CYS A 1 86 ? 5.315 6.004 8.040 1.00 88.62 86 CYS A C 1
ATOM 638 O O . CYS A 1 86 ? 4.574 6.988 8.113 1.00 88.62 86 CYS A O 1
ATOM 640 N N . ASP A 1 87 ? 5.593 5.232 9.099 1.00 89.81 87 ASP A N 1
ATOM 641 C CA . ASP A 1 87 ? 4.984 5.389 10.437 1.00 89.81 87 ASP A CA 1
ATOM 642 C C . ASP A 1 87 ? 3.438 5.448 10.383 1.0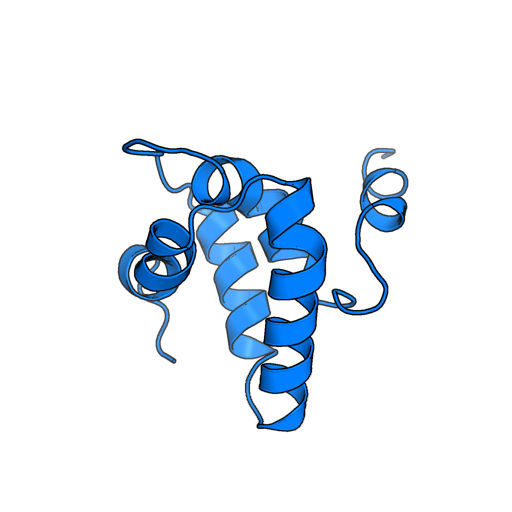0 89.81 87 ASP A C 1
ATOM 644 O O . ASP A 1 87 ? 2.767 6.283 10.991 1.00 89.81 87 ASP A O 1
ATOM 648 N N . ILE A 1 88 ? 2.834 4.583 9.565 1.00 87.06 88 ILE A N 1
ATOM 649 C CA . ILE A 1 88 ? 1.378 4.487 9.437 1.00 87.06 88 ILE A CA 1
ATOM 650 C C . ILE A 1 88 ? 0.876 3.478 10.463 1.00 87.06 88 ILE A C 1
ATOM 652 O O . ILE A 1 88 ? 1.188 2.290 10.394 1.00 87.06 88 ILE A O 1
ATOM 656 N N . LYS A 1 89 ? 0.051 3.953 11.397 1.00 81.62 89 LYS A N 1
ATOM 657 C CA . LYS A 1 89 ? -0.683 3.093 12.329 1.00 81.62 89 LYS A CA 1
ATOM 658 C C . LYS A 1 89 ? -1.858 2.444 11.596 1.00 81.62 89 LYS A C 1
ATOM 660 O O . LYS A 1 89 ? -2.739 3.163 11.121 1.00 81.62 89 LYS A O 1
ATOM 665 N N . LEU A 1 90 ? -1.815 1.117 11.481 1.00 72.94 90 LEU A N 1
ATOM 666 C CA . LEU A 1 90 ? -2.869 0.271 10.910 1.00 72.94 90 LEU A CA 1
ATOM 667 C C . LEU A 1 90 ? -3.891 -0.139 11.972 1.00 72.94 90 LEU A C 1
ATOM 669 O O . LEU A 1 90 ? -3.467 -0.364 13.128 1.00 72.94 90 LEU A O 1
#